Protein 2BZW (pdb70)

Radius of gyration: 14.88 Å; Cα contacts (8 Å, |Δi|>4): 173; chains: 2; bounding box: 37×37×43 Å

Foldseek 3Di:
DVLLLVLLLLLLQLLQVVPVHGSVVQDPVDCVLLSVLLNVLLVVVCVVCVVCLPPVCVVQVDDPVCPVVSLCVVLCVLQVPHDDVNSVSVNSNVLNSVCNVCVVVVNNNCNVVSSVVSSVCCVPPVVVVQVVCPHSVNVSVVRD/DDPVCVVVVVVVVVVVVVVVVVVVVDD

Nearest PDB str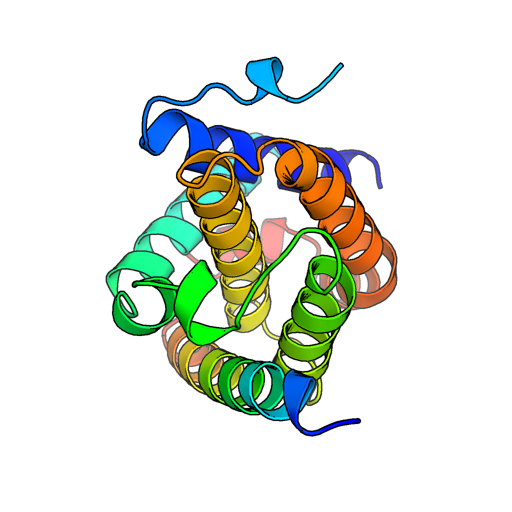uctures (foldseek):
  4yj4-assembly1_A  TM=9.688E-01  e=1.193E-18  Mus musculus
  8fy0-assembly1_D  TM=9.783E-01  e=3.530E-18  Homo sapiens
  7xgg-assembly2_F  TM=9.672E-01  e=2.297E-17  Homo sapiens
  7xgf-assembly2_E  TM=9.427E-01  e=2.798E-17  Homo sapiens
  1pq0-assembly1_A  TM=9.022E-01  e=7.394E-18  Mus musculus

InterPro domains:
  IPR002475 Bcl2-like [PS50062] (90-190)
  IPR003093 Apoptosis regulator, Bcl-2 protein, BH4 [PF02180] (1-26)
  IPR003093 Apoptosis regulator, Bcl-2 protein, BH4 [PS50063] (5-24)
  IPR003093 Apoptosis regulator, Bcl-2 protein, BH4 [SM00265] (1-27)
  IPR004725 Apoptosis regulator, Bcl-2/ BclX [TIGR00865] (1-233)
  IPR013279 Apoptosis regulator, Bcl-X [PR01864] (1-16)
  IPR013279 Apoptosis regulator, Bcl-X [PR01864] (17-32)
  IPR013279 Apoptosis regulator, Bcl-X [PR01864] (80-96)
  IPR013279 Apoptosis regulator, Bcl-X [PR01864] (99-110)
  IPR013279 Apoptosis regulator, Bcl-X [PR01864] (118-129)
  IPR020717 Apoptosis regulator, Bcl-2, BH1 motif, conserved site [PS01080] (130-148)
  IPR020726 Apoptosis regulator, Bcl-2, BH2 motif, conserved site [PS01258] (181-192)
  IPR020728 Apoptosis regulator, Bcl-2, BH3 motif, conserved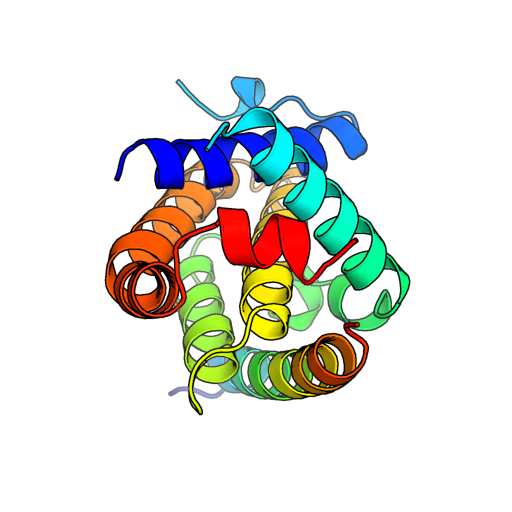 site [PS01259] (86-100)
  IPR020731 Apoptosis regulator, Bcl-2, BH4 motif, conserved site [PS01260] (4-24)
  IPR026298 Bcl-2 family [PR01862] (123-135)
  IPR026298 Bcl-2 family [PR01862] (136-164)
  IPR026298 Bcl-2 family [PR01862] (165-189)
  IPR026298 Bcl-2 family [PTHR11256] (2-211)
  IPR026298 Bcl-2 family [cd06845] (81-194)
  IPR036834 Bcl-2-like superfamily [G3DSA:1.10.437.10] (1-209)

B-factor: mean 28.48, std 13.07, range [6.33, 74.82]

Sequence (171 aa):
SQSNRELVVDFLSYKLSQKGYSWSQFSDIPMAAVKQALREAGDEFELRYRRAFSDLTSQLHITPGTAYQSFEQVVNELFRDGVNWGRIVAFFSFGGALCVESVDKEMQVLVSRIASWMATYLNDHLEPWIQENGGWDTFVDLYGAPPNLWAAQRYGRELRRMSDEFEGSFK

Secondary structure (P-SEA, 3-state):
caaaaaaaaaaaaaaaaaacccccccccccaaaaaaaaaaaaaaaaaacccccccccccccccccaaaaaaaaaaaaaccccccaaaaaaaaaaaaaaaaaaaaaccccaaaaaaaaaaaaaacccaaaaaaaccaaaaaaacc/ccccaaaaaaaaaaaaaaaaaaaaacc

Organism: Mus musculus (NCBI:txid10090)

GO terms:
  GO:0043066 negative regulation of apoptotic process (P, IDA)
  GO:0005515 protein binding (F, IPI)
  GO:0043065 positive regulation of apoptotic process (P, IDA)
  GO:0031966 mitochondrial membrane (C, IDA)
  GO:0005739 mitochondrion (C, IDA)
  GO:0005741 mitochondrial outer membrane (C, IDA)
  GO:0005783 endoplasmic reticulum (C, IDA)
  GO:0005829 cytosol (C, IDA)
  GO:0016020 membrane (C, IDA)
  GO:0043524 negative regulation of neuron apoptotic process (P, IDA)
  GO:0009615 response to virus (P, IDA)
  GO:0046898 response to cycloheximide (P, IDA)
  GO:0008283 cell population proliferation (P, IDA)
  GO:0008284 positive regulation of cell population proliferation (P, IDA)
  GO:0071312 cellular response to alkaloid (P, IDA)
  GO:0001541 ovarian follicle development (P, IGI)
  GO:0001836 release of cytochrome c from mitochondria (P, IGI)
  GO:0043066 negative regulation of apoptotic process (P, IGI)
  GO:0043524 negative regulation of neuron apoptotic process (P, IGI)
  GO:0009566 fertilization (P, IGI)

Structure (mmCIF, N/CA/C/O backbone):
data_2BZW
#
_entry.id   2BZW
#
_cell.length_a   91.748
_cell.length_b   91.748
_cell.length_c   58.545
_cell.angle_alpha   90.00
_cell.angle_beta   90.00
_cell.angle_gamma   120.00
#
_symmetry.space_group_name_H-M   'P 65'
#
loop_
_entity.id
_entity.type
_entity.pdbx_description
1 polymer 'APOPTOSIS REGULATOR BCL-X'
2 polymer 'BCL2-ANTAGONIST OF CELL DEATH'
3 water water
#
loop_
_atom_site.group_PDB
_atom_site.id
_atom_site.type_symbol
_atom_site.label_atom_id
_atom_site.label_alt_id
_atom_site.label_comp_id
_atom_site.label_asym_id
_atom_site.label_entity_id
_atom_site.label_seq_id
_atom_site.pdbx_PDB_ins_code
_atom_site.Cartn_x
_atom_site.Cartn_y
_atom_site.Cartn_z
_atom_site.occupancy
_atom_site.B_iso_or_equiv
_atom_site.auth_seq_id
_atom_site.auth_comp_id
_atom_site.auth_asym_id
_atom_site.auth_atom_id
_atom_site.pdbx_PDB_model_num
ATOM 1 N N . SER A 1 2 ? 45.657 28.025 3.785 1.00 52.60 2 SER A N 1
ATOM 2 C CA . SER A 1 2 ? 45.547 28.509 5.192 1.00 53.11 2 SER A CA 1
ATOM 3 C C . SER A 1 2 ? 45.113 29.970 5.240 1.00 53.15 2 SER A C 1
ATOM 4 O O . SER A 1 2 ? 45.479 30.769 4.372 1.00 53.20 2 SER A O 1
ATOM 7 N N . GLN A 1 3 ? 44.324 30.314 6.256 1.00 52.64 3 GLN A N 1
ATOM 8 C CA . GLN A 1 3 ? 43.866 31.687 6.429 1.00 51.30 3 GLN A CA 1
ATOM 9 C C . GLN A 1 3 ? 44.965 32.436 7.177 1.00 48.76 3 GLN A C 1
ATOM 10 O O . GLN A 1 3 ? 45.094 33.658 7.067 1.00 47.47 3 GLN A O 1
ATOM 16 N N . SER A 1 4 ? 45.759 31.690 7.936 1.00 45.55 4 SER A N 1
ATOM 17 C CA . SER A 1 4 ? 46.854 32.284 8.676 1.00 44.33 4 SER A CA 1
ATOM 18 C C . SER A 1 4 ? 47.865 32.821 7.660 1.00 42.61 4 SER A C 1
ATOM 19 O O . SER A 1 4 ? 48.555 33.807 7.921 1.00 43.02 4 SER A O 1
ATOM 22 N N . ASN A 1 5 ? 47.943 32.172 6.497 1.00 39.75 5 ASN A N 1
ATOM 23 C CA . ASN A 1 5 ? 48.853 32.614 5.443 1.00 37.08 5 ASN A CA 1
ATOM 24 C C . ASN A 1 5 ? 48.352 33.900 4.795 1.00 35.18 5 ASN A C 1
ATOM 25 O O . ASN A 1 5 ? 49.132 34.809 4.505 1.00 34.23 5 ASN A O 1
ATOM 30 N N . ARG A 1 6 ? 47.048 33.972 4.562 1.00 33.01 6 ARG A N 1
ATOM 31 C CA . ARG A 1 6 ? 46.467 35.162 3.972 1.00 31.91 6 ARG A CA 1
ATOM 32 C C . ARG A 1 6 ? 46.592 36.264 5.015 1.00 30.49 6 ARG A C 1
ATOM 33 O O . ARG A 1 6 ? 46.666 37.452 4.690 1.00 29.44 6 ARG A O 1
ATOM 41 N N . GLU A 1 7 ? 46.626 35.854 6.277 1.00 29.56 7 GLU A N 1
ATOM 42 C CA . GLU A 1 7 ? 46.746 36.798 7.380 1.00 30.04 7 GLU A CA 1
ATOM 43 C C . GLU A 1 7 ? 48.183 37.313 7.466 1.00 27.74 7 GLU A C 1
ATOM 44 O O . GLU A 1 7 ? 48.423 38.457 7.854 1.00 27.68 7 GLU A O 1
ATOM 50 N N . LEU A 1 8 ? 49.133 36.456 7.105 1.00 25.36 8 LEU A N 1
ATOM 51 C CA . LEU A 1 8 ? 50.539 36.826 7.091 1.00 22.93 8 LEU A CA 1
ATOM 52 C C . LEU A 1 8 ? 50.725 37.877 5.999 1.00 21.41 8 LEU A C 1
ATOM 53 O O . LEU A 1 8 ? 51.358 38.912 6.214 1.00 21.52 8 LEU A O 1
ATOM 58 N N . VAL A 1 9 ? 50.169 37.606 4.823 1.00 20.07 9 VAL A N 1
ATOM 59 C CA . VAL A 1 9 ? 50.264 38.544 3.711 1.00 19.29 9 VAL A CA 1
ATOM 60 C C . VAL A 1 9 ? 49.628 39.880 4.102 1.00 19.18 9 VAL A C 1
ATOM 61 O O . VAL A 1 9 ? 50.245 40.935 3.988 1.00 20.17 9 VAL A O 1
ATOM 65 N N . VAL A 1 10 ? 48.392 39.837 4.571 1.00 20.06 10 VAL A N 1
ATOM 66 C CA . VAL A 1 10 ? 47.723 41.064 4.950 1.00 20.68 10 VAL A CA 1
ATOM 67 C C . VAL A 1 10 ? 48.512 41.807 6.020 1.00 22.23 10 VAL A C 1
ATOM 68 O O . VAL A 1 10 ? 48.664 43.032 5.957 1.00 22.38 10 VAL A O 1
ATOM 72 N N . ASP A 1 11 ? 49.032 41.078 6.998 1.00 23.47 11 ASP A N 1
ATOM 73 C CA . ASP A 1 11 ? 49.785 41.743 8.047 1.00 25.74 11 ASP A CA 1
ATOM 74 C C . ASP A 1 11 ? 50.986 42.463 7.470 1.00 25.22 11 ASP A C 1
ATOM 75 O O . ASP A 1 11 ? 51.187 43.652 7.710 1.00 26.83 11 ASP A O 1
ATOM 80 N N . PHE A 1 12 ? 51.778 41.733 6.699 1.00 24.31 12 PHE A N 1
ATOM 81 C CA . PHE A 1 12 ? 52.988 42.290 6.119 1.00 23.88 12 PHE A CA 1
ATOM 82 C C . PHE A 1 12 ? 52.764 43.493 5.200 1.00 23.21 12 PHE A C 1
ATOM 83 O O . PHE A 1 12 ? 53.474 44.496 5.304 1.00 21.72 12 PHE A O 1
ATOM 91 N N . LEU A 1 13 ? 51.788 43.393 4.301 1.00 23.47 13 LEU A N 1
ATOM 92 C CA . LEU A 1 13 ? 51.490 44.493 3.394 1.00 23.43 13 LEU A CA 1
ATOM 93 C C . LEU A 1 13 ? 51.002 45.721 4.160 1.00 25.25 13 LEU A C 1
ATOM 94 O O . LEU A 1 13 ? 51.409 46.842 3.850 1.00 25.25 13 LEU A O 1
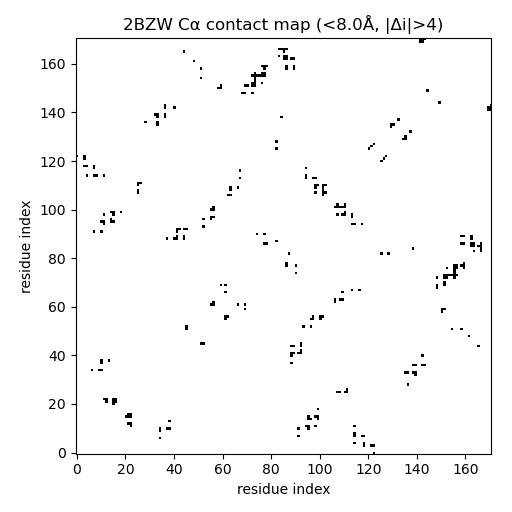ATOM 99 N N . SER A 1 14 ? 50.124 45.512 5.146 1.00 25.51 14 SER A N 1
ATOM 100 C CA . SER A 1 14 ? 49.607 46.620 5.960 1.00 25.38 14 SER A CA 1
ATOM 101 C C . SER A 1 14 ? 50.786 47.344 6.592 1.00 24.59 14 SER A C 1
ATOM 102 O O . SER A 1 14 ? 50.856 48.575 6.597 1.00 23.88 14 SER A O 1
ATOM 105 N N . TYR A 1 15 ? 51.700 46.557 7.141 1.00 23.62 15 TYR A N 1
ATOM 106 C CA . TYR A 1 15 ? 52.892 47.091 7.776 1.00 25.16 15 TYR A CA 1
ATOM 107 C C . TYR A 1 15 ? 53.667 47.965 6.776 1.00 26.23 15 TYR A C 1
ATOM 108 O O . TYR A 1 15 ? 53.963 49.134 7.047 1.00 25.16 15 TYR A O 1
ATOM 117 N N . LYS A 1 16 ? 53.973 47.395 5.613 1.00 26.26 16 LYS A N 1
ATOM 118 C CA . LYS A 1 16 ? 54.719 48.110 4.590 1.00 27.38 16 LYS A CA 1
ATOM 119 C C . LYS A 1 16 ? 54.013 49.357 4.102 1.00 28.96 16 LYS A C 1
ATOM 120 O O . LYS A 1 16 ? 54.658 50.362 3.791 1.00 29.50 16 LYS A O 1
ATOM 126 N N . LEU A 1 17 ? 52.688 49.290 4.034 1.00 30.03 17 LEU A N 1
ATOM 127 C CA . LEU A 1 17 ? 51.894 50.417 3.586 1.00 30.24 17 LEU A CA 1
ATOM 128 C C . LEU A 1 17 ? 51.919 51.503 4.646 1.00 31.75 17 LEU A C 1
ATOM 129 O O . LEU A 1 17 ? 52.260 52.648 4.356 1.00 31.95 17 LEU A O 1
ATOM 134 N N . SER A 1 18 ? 51.571 51.137 5.876 1.00 33.29 18 SER A N 1
ATOM 135 C CA . SER A 1 18 ? 51.540 52.099 6.974 1.00 35.47 18 SER A CA 1
ATOM 136 C C . SER A 1 18 ? 52.882 52.799 7.065 1.00 36.64 18 SER A C 1
ATOM 137 O O . SER A 1 18 ? 52.961 53.997 7.304 1.00 37.89 18 SER A O 1
ATOM 140 N N . GLN A 1 19 ? 53.932 52.023 6.853 1.00 37.55 19 GLN A N 1
ATOM 141 C CA . GLN A 1 19 ? 55.298 52.504 6.896 1.00 38.26 19 GLN A CA 1
ATOM 142 C C . GLN A 1 19 ? 55.539 53.700 5.967 1.00 39.82 19 GLN A C 1
ATOM 143 O O . GLN A 1 19 ? 56.529 54.412 6.110 1.00 40.24 19 GLN A O 1
ATOM 149 N N . LYS A 1 20 ? 54.641 53.923 5.014 1.00 40.97 20 LYS A N 1
ATOM 150 C CA . LYS A 1 20 ? 54.796 55.042 4.086 1.00 42.12 20 LYS A CA 1
ATOM 151 C C . LYS A 1 20 ? 53.610 56.003 4.138 1.00 42.53 20 LYS A C 1
ATOM 152 O O . LYS A 1 20 ? 53.388 56.784 3.209 1.00 41.88 20 LYS A O 1
ATOM 158 N N . GLY A 1 21 ? 52.848 55.933 5.226 1.00 43.14 21 GLY A N 1
ATOM 159 C CA . GLY A 1 21 ? 51.715 56.824 5.393 1.00 44.51 21 GLY A CA 1
ATOM 160 C C . GLY A 1 21 ? 50.378 56.294 4.929 1.00 44.83 21 GLY A C 1
ATOM 161 O O . GLY A 1 21 ? 49.342 56.893 5.220 1.00 46.32 21 GLY A O 1
ATOM 162 N N . TYR A 1 22 ? 50.387 55.173 4.219 1.00 44.83 22 TYR A N 1
ATOM 163 C CA . TYR A 1 22 ? 49.148 54.594 3.718 1.00 44.57 22 TYR A CA 1
ATOM 164 C C . TYR A 1 22 ? 48.566 53.572 4.678 1.00 44.61 22 TYR A C 1
ATOM 165 O O . TYR A 1 22 ? 49.279 52.981 5.481 1.00 43.89 22 TYR A O 1
ATOM 174 N N . SER A 1 23 ? 47.258 53.374 4.584 1.00 45.12 23 SER A N 1
ATOM 175 C CA . SER A 1 23 ? 46.550 52.435 5.439 1.00 46.71 23 SER A CA 1
ATOM 176 C C . SER A 1 23 ? 45.922 51.337 4.590 1.00 47.04 23 SER A C 1
ATOM 177 O O . SER A 1 23 ? 45.197 51.619 3.633 1.00 47.65 23 SER A O 1
ATOM 180 N N . TRP A 1 24 ? 46.199 50.087 4.949 1.00 46.22 24 TRP A N 1
ATOM 181 C CA . TRP A 1 24 ? 45.676 48.946 4.211 1.00 45.96 24 TRP A CA 1
ATOM 182 C C . TRP A 1 24 ? 44.165 48.974 4.010 1.00 47.25 24 TRP A C 1
ATOM 183 O O . TRP A 1 24 ? 43.658 48.492 2.997 1.00 46.87 24 TRP A O 1
ATOM 194 N N . SER A 1 25 ? 43.444 49.543 4.968 1.00 49.30 25 SER A N 1
ATOM 195 C CA . SER A 1 25 ? 41.994 49.601 4.868 1.00 51.12 25 SER A CA 1
ATOM 196 C C . SER A 1 25 ? 41.515 50.532 3.754 1.00 52.10 25 SER A C 1
ATOM 197 O O . SER A 1 25 ? 40.334 50.531 3.399 1.00 52.52 25 SER A O 1
ATOM 200 N N . GLN A 1 26 ? 42.436 51.324 3.209 1.00 52.46 26 GLN A N 1
ATOM 201 C CA . GLN A 1 26 ? 42.122 52.258 2.129 1.00 53.25 26 GLN A CA 1
ATOM 202 C C . GLN A 1 26 ? 42.030 51.529 0.791 1.00 54.03 26 GLN A C 1
ATOM 203 O O . GLN A 1 26 ? 41.755 52.144 -0.240 1.00 52.68 26 GLN A O 1
ATOM 209 N N . PHE A 1 27 ? 42.269 50.220 0.806 1.00 55.29 27 PHE A N 1
ATOM 210 C CA . PHE A 1 27 ? 42.245 49.439 -0.425 1.00 56.49 27 PHE A CA 1
ATOM 211 C C . PHE A 1 27 ? 41.546 48.087 -0.297 1.00 58.17 27 PHE A C 1
ATOM 212 O O . PHE A 1 27 ? 41.377 47.384 -1.291 1.00 58.25 27 PHE A O 1
ATOM 220 N N . SER A 1 28 ? 41.148 47.716 0.917 1.00 61.39 28 SER A N 1
ATOM 221 C CA . SER A 1 28 ? 40.471 46.440 1.126 1.00 64.77 28 SER A CA 1
ATOM 222 C C . SER A 1 28 ? 39.163 46.521 1.891 1.00 66.62 28 SER A C 1
ATOM 223 O O . SER A 1 28 ? 38.955 47.408 2.722 1.00 67.27 28 SER A O 1
ATOM 226 N N . ASP A 1 29 ? 38.295 45.557 1.598 1.00 68.28 29 ASP A N 1
ATOM 227 C CA . ASP A 1 29 ? 36.971 45.444 2.197 1.00 69.97 29 ASP A CA 1
ATOM 228 C C . ASP A 1 29 ? 37.011 45.429 3.726 1.00 70.09 29 ASP A C 1
ATOM 229 O O . ASP A 1 29 ? 37.263 44.394 4.346 1.00 70.20 29 ASP A O 1
ATOM 234 N N . ILE A 1 81 ? 54.746 28.615 18.476 1.00 74.21 81 ILE A N 1
ATOM 235 C CA . ILE A 1 81 ? 53.394 28.320 18.015 1.00 74.26 81 ILE A CA 1
ATOM 236 C C . ILE A 1 81 ? 52.605 29.582 17.609 1.00 73.84 81 ILE A C 1
ATOM 237 O O . ILE A 1 81 ? 51.859 29.558 16.625 1.00 73.92 81 ILE A O 1
ATOM 242 N N . PRO A 1 82 ? 52.766 30.701 18.355 1.00 72.78 82 PRO A N 1
ATOM 243 C CA . PRO A 1 82 ? 52.053 31.951 18.049 1.00 71.04 82 PRO A CA 1
ATOM 244 C C . PRO A 1 82 ? 52.403 32.622 16.718 1.00 68.25 82 PRO A C 1
ATOM 245 O O . PRO A 1 82 ? 53.517 32.481 16.206 1.00 67.28 82 PRO A O 1
ATOM 249 N N . MET A 1 83 ? 51.434 33.358 16.178 1.00 64.97 83 MET A N 1
ATOM 250 C CA . MET A 1 83 ? 51.594 34.056 14.912 1.00 61.14 83 MET A CA 1
ATOM 251 C C . MET A 1 83 ? 52.153 35.464 15.117 1.00 56.82 83 MET A C 1
ATOM 252 O O . MET A 1 83 ? 52.728 36.046 14.194 1.00 56.18 83 MET A O 1
ATOM 257 N N . ALA A 1 84 ? 51.981 36.012 16.319 1.00 50.77 84 ALA A N 1
ATOM 258 C CA . ALA A 1 84 ? 52.486 37.347 16.616 1.00 44.66 84 ALA A CA 1
ATOM 259 C C . ALA A 1 84 ? 54.008 37.347 16.460 1.00 41.16 84 ALA A C 1
ATOM 260 O O . ALA A 1 84 ? 54.578 38.270 15.884 1.00 40.01 84 ALA A O 1
ATOM 262 N N . ALA A 1 85 ? 54.661 36.302 16.962 1.00 37.32 85 ALA A N 1
ATOM 263 C CA . ALA A 1 85 ? 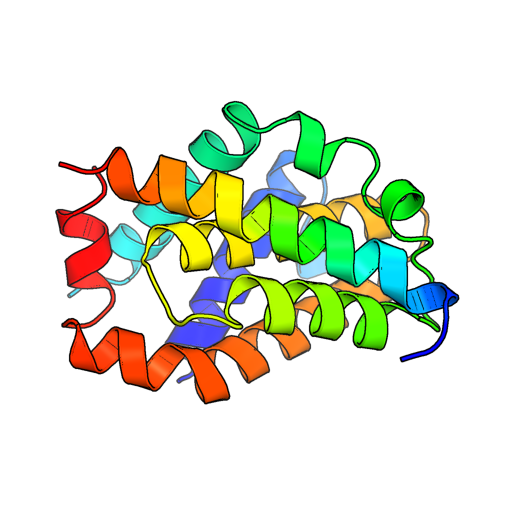56.115 36.191 16.859 1.00 34.70 85 ALA A CA 1
ATOM 264 C C . ALA A 1 85 ? 56.535 36.024 15.403 1.00 33.19 85 ALA A C 1
ATOM 265 O O . ALA A 1 85 ? 57.597 36.495 14.998 1.00 34.09 85 ALA A O 1
ATOM 267 N N . VAL A 1 86 ? 55.702 35.341 14.622 1.00 30.51 86 VAL A N 1
ATOM 268 C CA . VAL A 1 86 ? 55.985 35.124 13.205 1.00 27.70 86 VAL A CA 1
ATOM 269 C C . VAL A 1 86 ? 55.834 36.424 12.429 1.00 26.44 86 VAL A C 1
ATOM 270 O O . VAL A 1 86 ? 56.710 36.792 11.648 1.00 25.61 86 VAL A O 1
ATOM 274 N N . LYS A 1 87 ? 54.716 37.110 12.639 1.00 24.53 87 LYS A N 1
ATOM 275 C CA . LYS A 1 87 ? 54.478 38.372 11.955 1.00 24.35 87 LYS A CA 1
ATOM 276 C C . LYS A 1 87 ? 55.625 39.330 12.221 1.00 23.15 87 LYS A C 1
ATOM 277 O O . LYS A 1 87 ? 56.056 40.040 11.322 1.00 24.12 87 LYS A O 1
ATOM 283 N N . GLN A 1 88 ? 56.120 39.333 13.454 1.00 22.30 88 GLN A N 1
ATOM 284 C CA . GLN A 1 88 ? 57.214 40.210 13.851 1.00 23.37 88 GLN A CA 1
ATOM 285 C C . GLN A 1 88 ? 58.533 39.845 13.181 1.00 21.97 88 GLN A C 1
ATOM 286 O O . GLN A 1 88 ? 59.263 40.724 12.721 1.00 22.26 88 GLN A O 1
ATOM 292 N N . ALA A 1 89 ? 58.842 38.554 13.125 1.00 20.22 89 ALA A N 1
ATOM 293 C CA . ALA A 1 89 ? 60.084 38.108 12.503 1.00 19.42 89 ALA A CA 1
ATOM 294 C C . ALA A 1 89 ? 60.074 38.487 11.038 1.00 19.07 89 ALA A C 1
ATOM 295 O O . ALA A 1 89 ? 61.055 38.993 10.513 1.00 20.18 89 ALA A O 1
ATOM 297 N N . LEU A 1 90 ? 58.945 38.256 10.383 1.00 19.30 90 LEU A N 1
ATOM 298 C CA . LEU A 1 90 ? 58.817 38.565 8.972 1.00 18.91 90 LEU A CA 1
ATOM 299 C C . LEU A 1 90 ? 58.975 40.059 8.748 1.00 20.09 90 LEU A C 1
ATOM 300 O O . LEU A 1 90 ? 59.705 40.491 7.848 1.00 20.13 90 LEU A O 1
ATOM 305 N N . ARG A 1 91 ? 58.293 40.851 9.568 1.00 20.09 91 ARG A N 1
ATOM 306 C CA . ARG A 1 91 ? 58.391 42.296 9.449 1.00 21.59 91 ARG A CA 1
ATOM 307 C C . ARG A 1 91 ? 59.857 42.707 9.528 1.00 22.08 91 ARG A C 1
ATOM 308 O O . ARG A 1 91 ? 60.340 43.477 8.697 1.00 23.20 91 ARG A O 1
ATOM 316 N N . GLU A 1 92 ? 60.566 42.190 10.523 1.00 20.88 92 GLU A N 1
ATOM 317 C CA . GLU A 1 92 ? 61.966 42.532 10.675 1.00 22.82 92 GLU A CA 1
ATOM 318 C C . GLU A 1 92 ? 62.789 42.016 9.517 1.00 22.34 92 GLU A C 1
ATOM 319 O O . GLU A 1 92 ? 63.555 42.769 8.923 1.00 26.07 92 GLU A O 1
ATOM 325 N N . ALA A 1 93 ? 62.644 40.735 9.198 1.00 19.41 93 ALA A N 1
ATOM 326 C CA . ALA A 1 93 ? 63.392 40.157 8.097 1.00 17.20 93 ALA A CA 1
ATOM 327 C C . ALA A 1 93 ? 63.199 41.029 6.864 1.00 16.39 93 ALA A C 1
ATOM 328 O O . ALA A 1 93 ? 64.147 41.333 6.142 1.00 17.22 93 ALA A O 1
ATOM 330 N N . GLY A 1 94 ? 61.960 41.438 6.638 1.00 14.55 94 GLY A N 1
ATOM 331 C CA . GLY A 1 94 ? 61.660 42.270 5.494 1.00 15.50 94 GLY A CA 1
ATOM 332 C C . GLY A 1 94 ? 62.378 43.602 5.516 1.00 16.58 94 GLY A C 1
ATOM 333 O O . GLY A 1 94 ? 62.924 44.024 4.498 1.00 17.60 94 GLY A O 1
ATOM 334 N N . ASP A 1 95 ? 62.367 44.280 6.661 1.00 18.07 95 ASP A N 1
ATOM 335 C CA . ASP A 1 95 ? 63.039 45.566 6.776 1.00 18.58 95 ASP A CA 1
ATOM 336 C C . ASP A 1 95 ? 64.527 45.381 6.522 1.00 20.22 95 ASP A C 1
ATOM 337 O O . ASP A 1 95 ? 65.143 46.162 5.795 1.00 21.58 95 ASP A O 1
ATOM 342 N N . GLU A 1 96 ? 65.111 44.342 7.107 1.00 20.29 96 GLU A N 1
ATOM 343 C CA . GLU A 1 96 ? 66.530 44.126 6.905 1.00 21.79 96 GLU A CA 1
ATOM 344 C C . GLU A 1 96 ? 66.834 43.872 5.441 1.00 22.55 96 GLU A C 1
ATOM 345 O O . GLU A 1 96 ? 67.760 44.456 4.888 1.00 23.28 96 GLU A O 1
ATOM 351 N N . PHE A 1 97 ? 66.051 43.007 4.807 1.00 23.03 97 PHE A N 1
ATOM 352 C CA . PHE A 1 97 ? 66.291 42.690 3.405 1.00 22.01 97 PHE A CA 1
ATOM 353 C C . PHE A 1 97 ? 66.167 43.925 2.519 1.00 23.07 97 PHE A C 1
ATOM 354 O 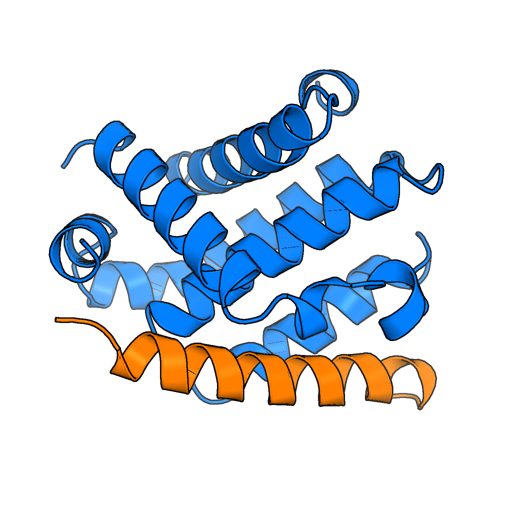O . PHE A 1 97 ? 66.997 44.154 1.641 1.00 23.56 97 PHE A O 1
ATOM 362 N N . GLU A 1 98 ? 65.132 44.721 2.750 1.00 23.61 98 GLU A N 1
ATOM 363 C CA . GLU A 1 98 ? 64.922 45.921 1.957 1.00 25.71 98 GLU A CA 1
ATOM 364 C C . GLU A 1 98 ? 66.050 46.913 2.185 1.00 26.63 98 GLU A C 1
ATOM 365 O O . GLU A 1 98 ? 66.391 47.705 1.309 1.00 26.41 98 GLU A O 1
ATOM 371 N N . LEU A 1 99 ? 66.627 46.856 3.379 1.00 27.57 99 LEU A N 1
ATOM 372 C CA . LEU A 1 99 ? 67.705 47.752 3.769 1.00 26.52 99 LEU A CA 1
ATOM 373 C C . LEU A 1 99 ? 69.036 47.351 3.131 1.00 25.39 99 LEU A C 1
ATOM 374 O O . LEU A 1 99 ? 69.751 48.185 2.588 1.00 25.51 99 LEU A O 1
ATOM 379 N N . ARG A 1 100 ? 69.356 46.066 3.191 1.00 23.59 100 ARG A N 1
ATOM 380 C CA . ARG A 1 100 ? 70.599 45.562 2.633 1.00 23.31 100 ARG A CA 1
ATOM 381 C C . ARG A 1 100 ? 70.606 45.498 1.105 1.00 24.05 100 ARG A C 1
ATOM 382 O O . ARG A 1 100 ? 71.671 45.419 0.489 1.00 25.54 100 ARG A O 1
ATOM 390 N N . TYR A 1 101 ? 69.426 45.521 0.494 1.00 21.79 101 TYR A N 1
ATOM 391 C CA . TYR A 1 101 ? 69.331 45.462 -0.955 1.00 20.92 101 TYR A CA 1
ATOM 392 C C . TYR A 1 101 ? 68.409 46.554 -1.482 1.00 22.89 101 TYR A C 1
ATOM 393 O O . TYR A 1 101 ? 67.507 46.274 -2.278 1.00 22.11 101 TYR A O 1
ATOM 402 N N . ARG A 1 102 ? 68.647 47.794 -1.037 1.00 24.80 102 ARG A N 1
ATOM 403 C CA . ARG A 1 102 ? 67.837 48.950 -1.437 1.00 25.46 102 ARG A CA 1
ATOM 404 C C . ARG A 1 102 ? 67.676 49.052 -2.945 1.00 27.01 102 ARG A C 1
ATOM 405 O O . ARG A 1 102 ? 66.602 49.382 -3.444 1.00 27.40 102 ARG A O 1
ATOM 407 N N . ARG A 1 103 ? 68.745 48.751 -3.670 1.00 29.15 103 ARG A N 1
ATOM 408 C CA . ARG A 1 103 ? 68.735 48.816 -5.128 1.00 32.16 103 ARG A CA 1
ATOM 409 C C . ARG A 1 103 ? 67.592 48.064 -5.788 1.00 31.52 103 ARG A C 1
ATOM 410 O O . ARG A 1 103 ? 66.934 48.592 -6.679 1.00 31.95 103 ARG A O 1
ATOM 418 N N . ALA A 1 104 ? 67.348 46.836 -5.349 1.00 31.45 104 ALA A N 1
ATOM 419 C CA . ALA A 1 104 ? 66.281 46.023 -5.926 1.00 31.09 104 ALA A CA 1
ATOM 420 C C . ALA A 1 104 ? 64.881 46.552 -5.652 1.00 30.75 104 ALA A C 1
ATOM 421 O O . ALA A 1 104 ? 63.913 45.965 -6.113 1.00 32.33 104 ALA A O 1
ATOM 423 N N . PHE A 1 105 ? 64.764 47.650 -4.912 1.00 30.24 105 PHE A N 1
ATOM 424 C CA . PHE A 1 105 ? 63.451 48.202 -4.589 1.00 30.29 105 PHE A CA 1
ATOM 425 C C . PHE A 1 105 ? 6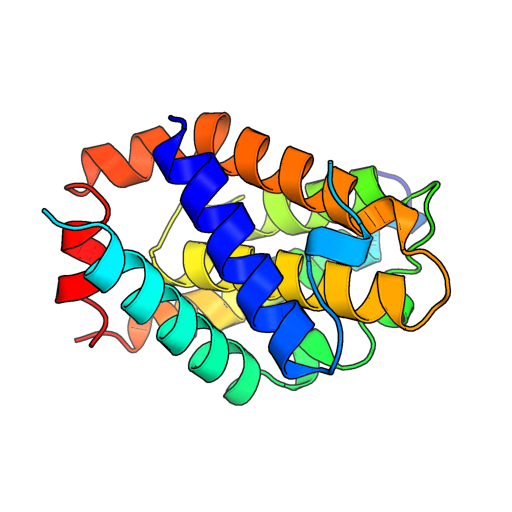3.313 49.670 -4.931 1.00 32.42 105 PHE A C 1
ATOM 426 O O . PHE A 1 105 ? 62.285 50.273 -4.639 1.00 33.25 105 PHE A O 1
ATOM 434 N N . SER A 1 106 ? 64.347 50.243 -5.543 1.00 36.23 106 SER A N 1
ATOM 435 C CA . SER A 1 106 ? 64.331 51.655 -5.923 1.00 38.25 106 SER A CA 1
ATOM 436 C C . SER A 1 106 ? 63.091 52.027 -6.719 1.00 39.29 106 SER A C 1
ATOM 437 O O . SER A 1 106 ? 62.085 52.447 -6.146 1.00 42.25 106 SER A O 1
ATOM 440 N N . ASP A 1 107 ? 63.141 51.887 -8.034 1.00 39.86 107 ASP A N 1
ATOM 441 C CA . ASP A 1 107 ? 61.963 52.220 -8.821 1.00 41.43 107 ASP A CA 1
ATOM 442 C C . ASP A 1 107 ? 61.456 50.949 -9.474 1.00 40.25 107 ASP A C 1
ATOM 443 O O . ASP A 1 107 ? 61.621 50.736 -10.671 1.00 39.84 107 ASP A O 1
ATOM 448 N N . LEU A 1 108 ? 60.837 50.105 -8.661 1.00 38.87 108 LEU A N 1
ATOM 449 C CA . LEU A 1 108 ? 60.308 48.834 -9.125 1.00 38.34 108 LEU A CA 1
ATOM 450 C C . LEU A 1 108 ? 59.316 49.043 -10.268 1.00 37.72 108 LEU A C 1
ATOM 451 O O . LEU A 1 108 ? 59.433 48.437 -11.336 1.00 36.34 108 LEU A O 1
ATOM 456 N N . THR A 1 109 ? 58.342 49.913 -10.035 1.00 38.79 109 THR A N 1
ATOM 457 C CA . THR A 1 109 ? 57.331 50.221 -11.034 1.00 39.74 109 THR A CA 1
ATOM 458 C C . THR A 1 109 ? 57.971 50.626 -12.367 1.00 39.51 109 THR A C 1
ATOM 459 O O . THR A 1 109 ? 57.368 50.462 -13.426 1.00 41.09 109 THR A O 1
ATOM 463 N N . SER A 1 110 ? 59.198 51.139 -12.309 1.00 38.43 110 SER A N 1
ATOM 464 C CA . SER A 1 110 ? 59.922 51.544 -13.513 1.00 37.77 110 SER A CA 1
ATOM 465 C C . SER A 1 110 ? 60.807 50.401 -13.995 1.00 37.26 110 SER A C 1
ATOM 466 O O . SER A 1 110 ? 60.912 50.146 -15.187 1.00 37.37 110 SER A O 1
ATOM 469 N N . GLN A 1 111 ? 61.453 49.722 -13.053 1.00 37.31 111 GLN A N 1
ATOM 470 C CA . GLN A 1 111 ? 62.332 48.600 -13.364 1.00 37.62 111 GLN A CA 1
ATOM 471 C C . GLN A 1 111 ? 61.606 47.482 -14.080 1.00 39.32 111 GLN A C 1
ATOM 472 O O . GLN A 1 111 ? 62.220 46.691 -14.786 1.00 40.00 111 GLN A O 1
ATOM 478 N N . LEU A 1 112 ? 60.295 47.414 -13.899 1.00 41.22 112 LEU A N 1
ATOM 479 C CA . LEU A 1 112 ? 59.530 46.346 -14.508 1.00 42.42 112 LEU A CA 1
ATOM 480 C C . LEU A 1 112 ? 58.477 46.779 -15.523 1.00 44.92 112 LEU A C 1
ATOM 481 O O . LEU A 1 112 ? 57.869 45.928 -16.179 1.00 47.02 112 LEU A O 1
ATOM 486 N N . HIS A 1 113 ? 58.257 48.085 -15.660 1.00 46.36 113 HIS A N 1
ATOM 487 C CA . HIS A 1 113 ? 57.272 48.584 -16.623 1.00 48.07 113 HIS A CA 1
ATOM 488 C C . HIS A 1 113 ? 55.902 48.094 -16.193 1.00 47.77 113 HIS A C 1
ATOM 489 O O . HIS A 1 113 ? 55.104 47.626 -17.010 1.00 47.04 113 HIS A O 1
ATOM 496 N N . ILE A 1 114 ? 55.632 48.208 -14.902 1.00 48.23 114 ILE A N 1
ATOM 497 C CA . ILE A 1 114 ? 54.371 47.736 -14.360 1.00 49.28 114 ILE A CA 1
ATOM 498 C C . ILE A 1 114 ? 53.152 48.622 -14.576 1.00 49.04 114 ILE A C 1
ATOM 499 O O . ILE A 1 114 ? 53.188 49.834 -14.371 1.00 49.44 114 ILE A O 1
ATOM 504 N N . THR A 1 115 ? 52.072 47.973 -15.003 1.00 49.28 115 THR A N 1
ATOM 505 C CA . THR A 1 115 ? 50.785 48.614 -15.269 1.00 47.19 115 THR A CA 1
ATOM 506 C C . THR A 1 115 ? 49.710 47.624 -14.796 1.00 45.67 115 THR A C 1
ATOM 507 O O . THR A 1 115 ? 49.994 46.440 -14.604 1.00 45.06 115 THR A O 1
ATOM 511 N N . PRO A 1 116 ? 48.472 48.093 -14.574 1.00 44.76 116 PRO A N 1
ATOM 512 C CA . PRO A 1 116 ? 47.456 47.133 -14.131 1.00 43.04 116 PRO A CA 1
ATOM 513 C C . PRO A 1 116 ? 47.282 46.016 -15.169 1.00 42.32 116 PRO A C 1
ATOM 514 O O . PRO A 1 116 ? 46.791 44.928 -14.849 1.00 42.89 116 PRO A O 1
ATOM 518 N N . GLY A 1 117 ? 47.698 46.296 -16.408 1.00 40.02 117 GLY A N 1
ATOM 519 C CA . GLY A 1 117 ? 47.585 45.327 -17.486 1.00 36.46 117 GLY A CA 1
ATOM 520 C C . GLY A 1 117 ? 48.658 44.249 -17.507 1.00 35.22 117 GLY A C 1
ATOM 521 O O . GLY A 1 117 ? 48.380 43.107 -17.871 1.00 35.80 117 GLY A O 1
ATOM 522 N N . THR A 1 118 ? 49.877 44.596 -17.105 1.00 32.74 118 THR A N 1
ATOM 523 C CA . THR A 1 118 ? 50.987 43.646 -17.099 1.00 31.56 118 THR A CA 1
ATOM 524 C C . THR A 1 118 ? 51.394 43.199 -15.699 1.00 29.02 118 THR A C 1
ATOM 525 O O . THR A 1 118 ? 52.258 42.335 -15.541 1.00 29.16 118 THR A O 1
ATOM 529 N N . ALA A 1 119 ? 50.777 43.797 -14.688 1.00 26.05 119 ALA A N 1
ATOM 530 C CA . ALA A 1 119 ? 51.096 43.497 -13.299 1.00 23.73 119 ALA A CA 1
ATOM 531 C C . ALA A 1 119 ? 51.164 42.017 -12.948 1.00 22.38 119 ALA A C 1
ATOM 532 O O . ALA A 1 119 ? 52.173 41.550 -12.433 1.00 22.40 119 ALA A O 1
ATOM 534 N N . TYR A 1 120 ? 50.098 41.275 -13.216 1.00 21.36 120 TYR A N 1
ATOM 535 C CA . TYR A 1 120 ? 50.098 39.860 -12.892 1.00 20.23 120 TYR A CA 1
ATOM 536 C C . TYR A 1 120 ? 51.252 39.089 -13.528 1.00 21.27 120 TYR A C 1
ATOM 537 O O . TYR A 1 120 ? 51.995 38.387 -12.835 1.00 21.76 120 TYR A O 1
ATOM 546 N N . GLN A 1 121 ? 51.382 39.206 -14.848 1.00 21.94 121 GLN A N 1
ATOM 547 C CA . GLN A 1 121 ? 52.439 38.524 -15.584 1.00 22.37 121 GLN A CA 1
ATOM 548 C C . GLN A 1 121 ? 53.797 38.860 -15.005 1.00 22.12 121 GLN A C 1
ATOM 549 O O . GLN A 1 121 ? 54.613 37.966 -14.780 1.00 22.71 121 GLN A O 1
ATOM 555 N N . SER A 1 122 ? 54.038 40.150 -14.772 1.00 21.90 122 SER A N 1
ATOM 556 C CA . SER A 1 122 ? 55.301 40.604 -14.197 1.00 21.54 122 SER A CA 1
ATOM 557 C C . SER A 1 122 ? 55.487 39.963 -12.829 1.00 20.19 122 SER A C 1
ATOM 558 O O . SER A 1 122 ? 56.527 39.381 -12.539 1.00 20.02 122 SER A O 1
ATOM 561 N N . PHE A 1 123 ? 54.469 40.067 -11.989 1.00 18.24 123 PHE A N 1
ATOM 562 C CA . PHE A 1 123 ? 54.544 39.473 -10.667 1.00 17.98 123 PHE A CA 1
ATOM 563 C C . PHE A 1 123 ? 54.958 38.006 -10.754 1.00 17.95 123 PHE A C 1
ATOM 564 O O . PHE A 1 123 ? 55.933 37.588 -10.141 1.00 18.75 123 PHE A O 1
ATOM 572 N N . GLU A 1 124 ? 54.201 37.236 -11.525 1.00 17.77 124 GLU A N 1
ATOM 573 C CA . GLU A 1 124 ? 54.439 35.809 -11.681 1.00 18.01 124 GLU A CA 1
ATOM 574 C C . GLU A 1 124 ? 55.805 35.477 -12.290 1.00 18.37 124 GLU A C 1
ATOM 575 O O . GLU A 1 124 ? 56.417 34.459 -11.950 1.00 16.37 124 GLU A O 1
ATOM 581 N N . GLN A 1 125 ? 56.287 36.331 -13.189 1.00 19.04 125 GLN A N 1
ATOM 582 C CA . GLN A 1 125 ? 57.580 36.100 -13.822 1.00 19.62 125 GLN A CA 1
ATOM 583 C C . GLN A 1 125 ? 58.692 36.254 -12.793 1.00 19.50 125 GLN A C 1
ATOM 584 O O . GLN A 1 125 ? 59.600 35.420 -12.704 1.00 20.02 125 GLN A O 1
ATOM 590 N N . VAL A 1 126 ? 58.621 37.333 -12.020 1.00 16.68 126 VAL A N 1
ATOM 591 C CA . VAL A 1 126 ? 59.608 37.587 -10.979 1.00 14.67 126 VAL A CA 1
ATOM 592 C C . VAL A 1 126 ? 59.614 36.424 -9.986 1.00 13.90 126 VAL A C 1
ATOM 593 O O . VAL A 1 126 ? 60.659 35.856 -9.686 1.00 15.02 126 VAL A O 1
ATOM 597 N N . VAL A 1 127 ? 58.436 36.065 -9.492 1.00 12.62 127 VAL A N 1
ATOM 598 C CA . VAL A 1 127 ? 58.314 35.000 -8.510 1.00 13.49 127 VAL A CA 1
ATOM 599 C C . VAL A 1 127 ? 58.675 33.594 -8.997 1.00 14.07 127 VAL A C 1
ATOM 600 O O . VAL A 1 127 ? 59.310 32.825 -8.277 1.00 14.40 127 VAL A O 1
ATOM 604 N N . ASN A 1 128 ? 58.273 33.239 -10.206 1.00 16.32 128 ASN A N 1
ATOM 605 C CA . ASN A 1 128 ? 58.611 31.916 -10.689 1.00 17.91 128 ASN A CA 1
ATOM 606 C C . ASN A 1 128 ? 60.117 31.811 -10.814 1.00 18.65 128 ASN A C 1
ATOM 607 O O . ASN A 1 128 ? 60.694 30.751 -10.572 1.00 20.19 128 ASN A O 1
ATOM 612 N N . GLU A 1 129 ? 60.758 32.912 -11.183 1.00 18.45 129 GLU A N 1
ATOM 613 C CA . GLU A 1 129 ? 62.207 32.904 -11.330 1.00 18.74 129 GLU A CA 1
ATOM 614 C C . GLU A 1 129 ? 62.854 32.813 -9.945 1.00 19.32 129 GLU A C 1
ATOM 615 O O . GLU A 1 129 ? 63.730 31.986 -9.708 1.00 19.57 129 GLU A O 1
ATOM 621 N N . LEU A 1 130 ? 62.391 33.660 -9.029 1.00 19.25 130 LEU A N 1
ATOM 622 C CA . LEU A 1 130 ? 62.894 33.700 -7.657 1.00 18.09 130 LEU A CA 1
ATOM 623 C C . LEU A 1 130 ? 62.949 32.298 -7.040 1.00 18.41 130 LEU A C 1
ATOM 624 O O . LEU A 1 130 ? 63.913 31.940 -6.372 1.00 17.57 130 LEU A O 1
ATOM 629 N N . PHE A 1 131 ? 61.904 31.509 -7.259 1.00 19.74 131 PHE A N 1
ATOM 630 C CA . PHE A 1 131 ? 61.844 30.158 -6.706 1.00 19.61 131 PHE A CA 1
ATOM 631 C C . PHE A 1 131 ? 62.096 29.082 -7.761 1.00 22.10 131 PHE A C 1
ATOM 632 O O . PHE A 1 131 ? 61.885 27.896 -7.510 1.00 21.57 131 PHE A O 1
ATOM 640 N N . ARG A 1 132 ? 62.556 29.490 -8.939 1.00 25.90 132 ARG A N 1
ATOM 641 C CA . ARG A 1 132 ? 62.819 28.534 -10.014 1.00 29.40 132 ARG A CA 1
ATOM 642 C C . ARG A 1 132 ? 63.619 27.316 -9.551 1.00 29.72 132 ARG A C 1
ATOM 643 O O . ARG A 1 132 ? 63.311 26.175 -9.899 1.00 29.40 132 ARG A O 1
ATOM 651 N N . ASP A 1 133 ? 64.644 27.599 -8.757 1.00 29.91 133 ASP A N 1
ATOM 652 C CA . ASP A 1 133 ? 65.594 26.627 -8.232 1.00 28.90 133 ASP A CA 1
ATOM 653 C C . ASP A 1 133 ? 65.148 25.856 -6.987 1.00 27.09 133 ASP A C 1
ATOM 654 O O . ASP A 1 133 ? 65.686 24.794 -6.679 1.00 26.58 133 ASP A O 1
ATOM 659 N N . GLY A 1 134 ? 64.182 26.402 -6.261 1.00 24.37 134 GLY A N 1
ATOM 660 C CA . GLY A 1 134 ? 63.726 25.759 -5.046 1.00 20.67 134 GLY A CA 1
ATOM 661 C C . GLY A 1 134 ? 63.359 26.805 -4.011 1.00 19.41 134 GLY A C 1
ATOM 662 O O . GLY A 1 134 ? 63.051 27.944 -4.364 1.00 19.32 134 GLY A O 1
ATOM 663 N N . VAL A 1 135 ? 63.427 26.447 -2.733 1.00 17.95 135 VAL A N 1
ATOM 664 C CA . VAL A 1 135 ? 63.047 27.382 -1.687 1.00 16.76 135 VAL A CA 1
ATOM 665 C C . VAL A 1 135 ? 64.014 27.484 -0.512 1.00 17.04 135 VAL A C 1
ATOM 666 O O . VAL A 1 135 ? 64.632 26.493 -0.128 1.00 17.21 135 VAL A O 1
ATOM 670 N N . ASN A 1 136 ? 64.122 28.701 0.035 1.00 17.84 136 ASN A N 1
ATOM 671 C CA . ASN A 1 136 ? 64.950 29.049 1.203 1.00 18.61 136 ASN A CA 1
ATOM 672 C C . ASN A 1 136 ? 64.055 29.977 1.988 1.00 18.17 136 ASN A C 1
ATOM 673 O O . ASN A 1 136 ? 63.060 30.483 1.461 1.00 18.04 136 ASN A O 1
ATOM 678 N N . TRP A 1 137 ? 64.452 30.246 3.225 1.00 15.50 137 TRP A N 1
ATOM 679 C CA . TRP A 1 137 ? 63.731 31.193 4.043 1.00 15.90 137 TRP A CA 1
ATOM 680 C C . TRP A 1 137 ? 64.081 32.562 3.458 1.00 15.18 137 TRP A C 1
ATOM 681 O O . TRP A 1 137 ? 63.255 33.475 3.433 1.00 15.12 137 TRP A O 1
ATOM 692 N N . GLY A 1 138 ? 65.313 32.677 2.968 1.00 14.12 138 GLY A N 1
ATOM 693 C CA . GLY A 1 138 ? 65.778 33.917 2.377 1.00 12.06 138 GLY A CA 1
ATOM 694 C C . GLY A 1 138 ? 64.936 34.360 1.198 1.00 12.58 138 GLY A C 1
ATOM 695 O O . GLY A 1 138 ? 64.568 35.527 1.114 1.00 12.59 138 GLY A O 1
ATOM 696 N N . ARG A 1 139 ? 64.632 33.433 0.288 1.00 12.89 139 ARG A N 1
ATOM 697 C CA . ARG A 1 139 ? 63.824 33.732 -0.896 1.00 11.51 139 ARG A CA 1
ATOM 698 C C . ARG A 1 139 ? 62.399 34.106 -0.509 1.00 12.09 139 ARG A C 1
ATOM 699 O O . ARG A 1 139 ? 61.778 34.963 -1.137 1.00 10.35 139 ARG A O 1
ATOM 707 N N . ILE A 1 140 ? 61.896 33.453 0.535 1.00 12.52 140 ILE A N 1
ATOM 708 C CA . ILE A 1 140 ? 60.555 33.695 1.052 1.00 10.96 140 ILE A CA 1
ATOM 709 C C . ILE A 1 140 ? 60.466 35.122 1.594 1.00 12.29 140 ILE A C 1
ATOM 710 O O . ILE A 1 140 ? 59.450 35.803 1.417 1.00 11.82 140 ILE A O 1
ATOM 715 N N . VAL A 1 141 ? 61.529 35.575 2.255 1.00 11.59 141 VAL A N 1
ATOM 716 C CA . VAL A 1 141 ? 61.542 36.931 2.781 1.00 11.40 141 VAL A CA 1
ATOM 717 C C . VAL A 1 141 ? 61.585 37.867 1.576 1.00 12.42 141 VAL A C 1
ATOM 718 O O . VAL A 1 141 ? 60.920 38.910 1.556 1.00 12.64 141 VAL A O 1
ATOM 722 N N . ALA A 1 142 ? 62.365 37.483 0.568 1.00 11.81 142 ALA A N 1
ATOM 723 C CA . ALA A 1 142 ? 62.491 38.293 -0.639 1.00 11.85 142 ALA A CA 1
ATOM 724 C C . ALA A 1 142 ? 61.127 38.389 -1.291 1.00 12.41 142 ALA A C 1
ATOM 725 O O . ALA A 1 142 ? 60.739 39.449 -1.773 1.00 14.27 142 ALA A O 1
ATOM 727 N N . PHE A 1 143 ? 60.406 37.270 -1.295 1.00 13.84 143 PHE A N 1
ATOM 728 C CA . PHE A 1 143 ? 59.063 37.173 -1.878 1.00 13.52 143 PHE A CA 1
ATOM 729 C C . PHE A 1 143 ? 58.140 38.199 -1.236 1.00 14.81 143 PHE A C 1
ATOM 730 O O . PHE A 1 143 ? 57.431 38.929 -1.927 1.00 15.09 143 PHE A O 1
ATOM 738 N N . PHE A 1 144 ? 58.158 38.253 0.092 1.00 15.47 144 PHE A N 1
ATOM 739 C CA . PHE A 1 144 ? 57.318 39.190 0.824 1.00 15.83 144 PHE A CA 1
ATOM 740 C C . PHE A 1 144 ? 57.666 40.645 0.556 1.00 16.13 144 PHE A C 1
ATOM 741 O O . PHE A 1 144 ? 56.779 41.439 0.241 1.00 16.11 144 PHE A O 1
ATOM 749 N N . SER A 1 145 ? 58.948 40.994 0.684 1.00 15.32 145 SER A N 1
ATOM 750 C CA . SER A 1 145 ? 59.388 42.370 0.452 1.00 15.67 145 SER A CA 1
ATOM 751 C C . SER A 1 145 ? 59.017 42.821 -0.953 1.00 16.11 145 SER A C 1
ATOM 752 O O . SER A 1 145 ? 58.554 43.943 -1.147 1.00 18.07 145 SER A O 1
ATOM 755 N N . PHE A 1 146 ? 59.226 41.946 -1.931 1.00 14.98 146 PHE A N 1
ATOM 756 C CA . PHE A 1 146 ? 58.900 42.272 -3.309 1.00 15.62 146 PHE A CA 1
ATOM 757 C C . PHE A 1 146 ? 57.425 42.664 -3.433 1.00 15.74 146 PHE A C 1
ATOM 758 O O . PHE A 1 146 ? 57.087 43.716 -3.974 1.00 15.98 146 PHE A O 1
ATOM 766 N N . GLY A 1 147 ? 56.545 41.809 -2.931 1.00 16.09 147 GLY A N 1
ATOM 767 C CA . GLY A 1 147 ? 55.131 42.112 -3.001 1.00 15.54 147 GLY A CA 1
ATOM 768 C C . GLY A 1 147 ? 54.816 43.402 -2.271 1.00 16.15 147 GLY A C 1
ATOM 769 O O . GLY A 1 147 ? 53.953 44.175 -2.716 1.00 16.28 147 GLY A O 1
ATOM 770 N N . GLY A 1 148 ? 55.505 43.632 -1.151 1.00 14.32 148 GLY A N 1
ATOM 771 C CA . GLY A 1 148 ? 55.286 44.840 -0.367 1.00 16.10 148 GLY A CA 1
ATOM 772 C C . GLY A 1 148 ? 55.666 46.102 -1.127 1.00 17.57 148 GLY A C 1
ATOM 773 O O . GLY A 1 148 ? 54.895 47.062 -1.199 1.00 16.67 148 GLY A O 1
ATOM 774 N N . ALA A 1 149 ? 56.865 46.087 -1.707 1.00 18.60 149 ALA A N 1
ATOM 775 C CA . ALA A 1 149 ? 57.374 47.216 -2.481 1.00 18.24 149 ALA A CA 1
ATOM 776 C C . ALA A 1 149 ? 56.437 47.460 -3.638 1.00 18.38 149 ALA A C 1
ATOM 777 O O . ALA A 1 149 ? 56.164 48.594 -4.014 1.00 17.78 149 ALA A O 1
ATOM 779 N N . LEU A 1 150 ? 55.949 46.372 -4.206 1.00 18.85 150 LEU A N 1
ATOM 780 C CA . LEU A 1 150 ? 55.054 46.462 -5.338 1.00 22.13 150 LEU A CA 1
ATOM 781 C C . LEU A 1 150 ? 53.777 47.255 -5.005 1.00 23.58 150 LEU A C 1
ATOM 782 O O . LEU A 1 150 ? 53.358 48.116 -5.787 1.00 22.67 150 LEU A O 1
ATOM 787 N N . CYS A 1 151 ? 53.179 46.969 -3.844 1.00 24.80 151 CYS A N 1
ATOM 788 C CA . CYS A 1 151 ? 51.956 47.638 -3.397 1.00 27.06 151 CYS A CA 1
ATOM 789 C C . CYS A 1 151 ? 52.184 49.107 -3.098 1.00 28.68 151 CYS A C 1
ATOM 790 O O . CYS A 1 151 ? 51.463 49.974 -3.581 1.00 28.57 151 CYS A O 1
ATOM 793 N N . VAL A 1 152 ? 53.186 49.367 -2.269 1.00 30.83 152 VAL A N 1
ATOM 794 C CA . VAL A 1 152 ? 53.543 50.717 -1.883 1.00 32.09 152 VAL A CA 1
ATOM 795 C C . VAL A 1 152 ? 53.733 51.631 -3.093 1.00 33.71 152 VAL A C 1
ATOM 796 O O . VAL A 1 152 ? 53.309 52.785 -3.079 1.00 34.89 152 VAL A O 1
ATOM 800 N N . GLU A 1 153 ? 54.370 51.119 -4.138 1.00 34.55 153 GLU A N 1
ATOM 801 C CA . GLU A 1 153 ? 54.608 51.919 -5.327 1.00 35.95 153 GLU A CA 1
ATOM 802 C C . GLU A 1 153 ? 53.394 52.024 -6.250 1.00 36.83 153 GLU A C 1
ATOM 803 O O . GLU A 1 153 ? 53.266 52.987 -7.013 1.00 37.87 153 GLU A O 1
ATOM 809 N N . SER A 1 154 ? 52.505 51.038 -6.188 1.00 36.29 154 SER A N 1
ATOM 810 C CA . SER A 1 154 ? 51.301 51.068 -7.005 1.00 35.51 154 SER A CA 1
ATOM 811 C C . SER A 1 154 ? 50.445 52.209 -6.489 1.00 36.88 154 SER A C 1
ATOM 812 O O . SER A 1 154 ? 49.826 52.944 -7.258 1.00 36.47 154 SER A O 1
ATOM 815 N N . VAL A 1 155 ? 50.421 52.348 -5.169 1.00 38.15 155 VAL A N 1
ATOM 816 C CA . VAL A 1 155 ? 49.662 53.403 -4.525 1.00 40.30 155 VAL A CA 1
ATOM 817 C C . VAL A 1 155 ? 50.308 54.750 -4.841 1.00 43.30 155 VAL A C 1
ATOM 818 O O . VAL A 1 155 ? 49.610 55.744 -5.069 1.00 44.22 155 VAL A O 1
ATOM 822 N N . ASP A 1 156 ? 51.641 54.777 -4.862 1.00 44.95 156 ASP A N 1
ATOM 823 C CA . ASP A 1 156 ? 52.367 56.010 -5.146 1.00 45.82 156 ASP A CA 1
ATOM 824 C C . ASP A 1 156 ? 52.081 56.512 -6.549 1.00 46.22 156 ASP A C 1
ATOM 825 O O . ASP A 1 156 ? 52.119 57.715 -6.799 1.00 47.18 156 ASP A O 1
ATOM 830 N N . LYS A 1 157 ? 51.789 55.597 -7.466 1.00 45.78 157 LYS A N 1
ATOM 831 C CA . LYS A 1 157 ? 51.534 55.996 -8.841 1.00 45.37 157 LYS A CA 1
ATOM 832 C C . LYS A 1 157 ? 50.092 55.842 -9.293 1.00 45.51 157 LYS A C 1
ATOM 833 O O . LYS A 1 157 ? 49.820 55.454 -10.429 1.00 46.03 157 LYS A O 1
ATOM 839 N N . GLU A 1 158 ? 49.169 56.150 -8.393 1.00 45.02 158 GLU A N 1
ATOM 840 C CA . GLU A 1 158 ? 47.751 56.087 -8.703 1.00 45.34 158 GLU A CA 1
ATOM 841 C C . GLU A 1 158 ? 47.250 54.767 -9.286 1.00 44.58 158 GLU A C 1
ATOM 842 O O . GLU A 1 158 ? 46.402 54.765 -10.181 1.00 45.26 158 GLU A O 1
ATOM 848 N N . MET A 1 159 ? 47.771 53.650 -8.786 1.00 42.24 159 MET A N 1
ATOM 849 C CA . MET A 1 159 ? 47.325 52.342 -9.248 1.00 40.28 159 MET A CA 1
ATOM 850 C C . MET A 1 159 ? 46.919 51.542 -8.024 1.00 38.51 159 MET A C 1
ATOM 851 O O . MET A 1 159 ? 47.156 50.340 -7.956 1.00 40.04 159 MET A O 1
ATOM 856 N N . GLN A 1 160 ? 46.312 52.213 -7.054 1.00 35.88 160 GLN A N 1
ATOM 857 C CA . GLN A 1 160 ? 45.886 51.557 -5.825 1.00 34.83 160 GLN A CA 1
ATOM 858 C C . GLN A 1 160 ? 45.072 50.284 -6.048 1.00 32.85 160 GLN A C 1
ATOM 859 O O . GLN A 1 160 ? 44.994 49.432 -5.168 1.00 32.53 160 GLN A O 1
ATOM 865 N N . VAL A 1 161 ? 44.482 50.144 -7.228 1.00 31.23 161 VAL A N 1
ATOM 866 C CA . VAL A 1 161 ? 43.683 48.962 -7.536 1.00 30.43 161 VAL A CA 1
ATOM 867 C C . VAL A 1 161 ? 44.496 47.675 -7.379 1.00 29.51 161 VAL A C 1
ATOM 868 O O . VAL A 1 161 ? 43.955 46.630 -7.010 1.00 29.22 161 VAL A O 1
ATOM 872 N N . LEU A 1 162 ? 45.796 47.763 -7.652 1.00 27.31 162 LEU A N 1
ATOM 873 C CA . LEU A 1 162 ? 46.688 46.610 -7.569 1.00 25.14 162 LEU A CA 1
ATOM 874 C C . LEU A 1 162 ? 46.922 46.054 -6.162 1.00 24.73 162 LEU A C 1
ATOM 875 O O . LEU A 1 162 ? 47.176 44.859 -5.995 1.00 26.00 162 LEU A O 1
ATOM 880 N N . VAL A 1 163 ? 46.833 46.905 -5.148 1.00 23.18 163 VAL A N 1
ATOM 881 C CA . VAL A 1 163 ? 47.077 46.455 -3.787 1.00 20.94 163 VAL A CA 1
ATOM 882 C C . VAL A 1 163 ? 46.424 45.133 -3.403 1.00 21.98 163 VAL A C 1
ATOM 883 O O . VAL A 1 163 ? 47.117 44.168 -3.071 1.00 22.94 163 VAL A O 1
ATOM 887 N N . SER A 1 164 ? 45.096 45.086 -3.434 1.00 21.33 164 SER A N 1
ATOM 888 C CA . SER A 1 164 ? 44.379 43.874 -3.047 1.00 21.66 164 SER A CA 1
ATOM 889 C C . SER A 1 164 ? 44.621 42.745 -4.024 1.00 20.41 164 SER A C 1
ATOM 890 O O . SER A 1 164 ? 44.583 41.579 -3.646 1.00 20.96 164 SER A O 1
ATOM 893 N N . ARG A 1 165 ? 44.869 43.086 -5.280 1.00 19.43 165 ARG A N 1
ATOM 894 C CA . ARG A 1 165 ? 45.128 42.065 -6.279 1.00 20.86 165 ARG A CA 1
ATOM 895 C C . ARG A 1 165 ? 46.440 41.365 -5.967 1.00 21.52 165 ARG A C 1
ATOM 896 O O . ARG A 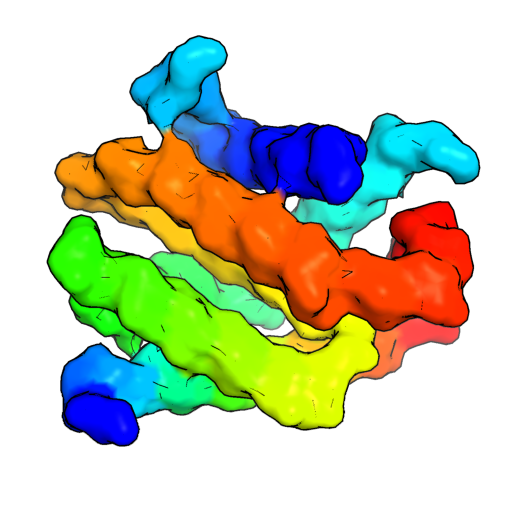1 165 ? 46.545 40.142 -6.046 1.00 23.62 165 ARG A O 1
ATOM 904 N N . ILE A 1 166 ? 47.435 42.160 -5.600 1.00 20.80 166 ILE A N 1
ATOM 905 C CA . ILE A 1 166 ? 48.748 41.653 -5.257 1.00 17.68 166 ILE A CA 1
ATOM 906 C C . ILE A 1 166 ? 48.638 40.736 -4.056 1.00 17.73 166 ILE A C 1
ATOM 907 O O . ILE A 1 166 ? 49.224 39.652 -4.043 1.00 18.49 166 ILE A O 1
ATOM 912 N N . ALA A 1 167 ? 47.884 41.164 -3.047 1.00 16.16 167 ALA A N 1
ATOM 913 C CA . ALA A 1 167 ? 47.714 40.343 -1.856 1.00 17.29 167 ALA A CA 1
ATOM 914 C C . ALA A 1 167 ? 47.175 38.975 -2.273 1.00 17.21 167 ALA A C 1
ATOM 915 O O . ALA A 1 167 ? 47.674 37.941 -1.838 1.00 18.60 167 ALA A O 1
ATOM 917 N N . SER A 1 168 ? 46.173 38.975 -3.140 1.00 17.64 168 SER A N 1
ATOM 918 C CA . SER A 1 168 ? 45.584 37.733 -3.608 1.00 18.41 168 SER A CA 1
ATOM 919 C C . SER A 1 168 ? 46.638 36.863 -4.287 1.00 19.02 168 SER A C 1
ATOM 920 O O . SER A 1 168 ? 46.747 35.673 -3.995 1.00 19.17 168 SER A O 1
ATOM 923 N N . TRP A 1 169 ? 47.430 37.455 -5.178 1.00 18.87 169 TRP A N 1
ATOM 924 C CA . TRP A 1 169 ? 48.454 36.687 -5.879 1.00 18.50 169 TRP A CA 1
ATOM 925 C C . TRP A 1 169 ? 49.469 36.093 -4.913 1.00 19.38 169 TRP A C 1
ATOM 926 O O . TRP A 1 169 ? 49.924 34.959 -5.102 1.00 17.89 169 TRP A O 1
ATOM 937 N N . MET A 1 170 ? 49.818 36.862 -3.879 1.00 19.44 170 MET A N 1
ATOM 938 C CA . MET A 1 170 ? 50.789 36.415 -2.883 1.00 18.65 170 MET A CA 1
ATOM 939 C C . MET A 1 170 ? 50.235 35.247 -2.077 1.00 19.19 170 MET A C 1
ATOM 940 O O . MET A 1 170 ? 50.891 34.219 -1.932 1.00 19.20 170 MET A O 1
ATOM 945 N N . ALA A 1 171 ? 49.021 35.408 -1.563 1.00 19.19 171 ALA A N 1
ATOM 946 C CA . ALA A 1 171 ? 48.387 34.362 -0.769 1.00 20.02 171 ALA A CA 1
ATOM 947 C C . ALA A 1 171 ? 48.251 33.086 -1.595 1.00 19.89 171 ALA A C 1
ATOM 948 O O . ALA A 1 171 ? 48.570 31.987 -1.131 1.00 21.30 171 ALA A O 1
ATOM 950 N N . THR A 1 172 ? 47.774 33.239 -2.824 1.00 19.12 172 THR A N 1
ATOM 951 C CA . THR A 1 172 ? 47.604 32.108 -3.717 1.00 16.41 172 THR A CA 1
ATOM 952 C C . THR A 1 172 ? 48.951 31.428 -3.915 1.00 18.15 172 THR A C 1
ATOM 953 O O . THR A 1 172 ? 49.068 30.206 -3.808 1.00 17.31 172 THR A O 1
ATOM 957 N N . TYR A 1 173 ? 49.979 32.218 -4.198 1.00 17.52 173 TYR A N 1
ATOM 958 C CA . TYR A 1 173 ? 51.290 31.630 -4.411 1.00 16.94 173 TYR A CA 1
ATOM 959 C C . TYR A 1 173 ? 51.822 31.024 -3.137 1.00 17.74 173 TYR A C 1
ATOM 960 O O . TYR A 1 173 ? 52.441 29.963 -3.151 1.00 19.72 173 TYR A O 1
ATOM 969 N N . LEU A 1 174 ? 51.587 31.706 -2.026 1.00 18.42 174 LEU A N 1
ATOM 970 C CA . LEU A 1 174 ? 52.053 31.213 -0.748 1.00 19.01 174 LEU A CA 1
ATOM 971 C C . LEU A 1 174 ? 51.414 29.855 -0.487 1.00 19.46 174 LEU A C 1
ATOM 972 O O . LEU A 1 174 ? 52.113 28.868 -0.278 1.00 19.92 174 LEU A O 1
ATOM 977 N N . ASN A 1 175 ? 50.086 29.797 -0.539 1.00 20.94 175 ASN A N 1
ATOM 978 C CA . ASN A 1 175 ? 49.371 28.543 -0.296 1.00 22.95 175 ASN A CA 1
ATOM 979 C C . ASN A 1 175 ? 49.640 27.414 -1.309 1.00 23.27 175 ASN A C 1
ATOM 980 O O . ASN A 1 175 ? 49.806 26.265 -0.916 1.00 23.71 175 ASN A O 1
ATOM 985 N N . ASP A 1 176 ? 49.697 27.724 -2.600 1.00 23.97 176 ASP A N 1
ATOM 986 C CA . ASP A 1 176 ? 49.930 26.680 -3.593 1.00 26.49 176 ASP A CA 1
ATOM 987 C C . ASP A 1 176 ? 51.374 26.212 -3.765 1.00 27.64 176 ASP A C 1
ATOM 988 O O . ASP A 1 176 ? 51.611 25.023 -3.972 1.00 29.55 176 ASP A O 1
ATOM 993 N N . HIS A 1 177 ? 52.342 27.119 -3.691 1.00 26.41 177 HIS A N 1
ATOM 994 C CA . HIS A 1 177 ? 53.719 26.694 -3.921 1.00 26.40 177 HIS A CA 1
ATOM 995 C C . HIS A 1 177 ? 54.727 26.798 -2.802 1.00 23.54 177 HIS A C 1
ATOM 996 O O . HIS A 1 177 ? 55.794 26.205 -2.885 1.00 25.90 177 HIS A O 1
ATOM 1003 N N . LEU A 1 178 ? 54.419 27.546 -1.761 1.00 20.24 178 LEU A N 1
ATOM 1004 C CA . LEU A 1 178 ? 55.365 27.674 -0.679 1.00 18.39 178 LEU A CA 1
ATOM 1005 C C . LEU A 1 178 ? 54.977 26.833 0.535 1.00 18.36 178 LEU A C 1
ATOM 1006 O O . LEU A 1 178 ? 55.822 26.178 1.141 1.00 16.91 178 LEU A O 1
ATOM 1011 N N . GLU A 1 179 ? 53.691 26.828 0.867 1.00 18.30 179 GLU A N 1
ATOM 1012 C CA . GLU A 1 179 ? 53.201 26.099 2.033 1.00 18.72 179 GLU A CA 1
ATOM 1013 C C . GLU A 1 179 ? 53.785 24.688 2.209 1.00 16.98 179 GLU A C 1
ATOM 1014 O O . GLU A 1 179 ? 54.230 24.322 3.296 1.00 16.59 179 GLU A O 1
ATOM 1020 N N . PRO A 1 180 ? 53.797 23.878 1.147 1.00 15.52 180 PRO A N 1
ATOM 1021 C CA . PRO A 1 180 ? 54.362 22.542 1.341 1.00 15.07 180 PRO A CA 1
ATOM 1022 C C . PRO A 1 180 ? 55.776 22.597 1.929 1.00 15.57 180 PRO A C 1
ATOM 1023 O O . PRO A 1 180 ? 56.066 21.957 2.935 1.00 15.76 180 PRO A O 1
ATOM 1027 N N . TRP A 1 181 ? 56.651 23.380 1.303 1.00 17.19 181 TRP A N 1
ATOM 1028 C CA . TRP A 1 181 ? 58.034 23.507 1.761 1.00 15.60 181 TRP A CA 1
ATOM 1029 C C . TRP A 1 181 ? 58.072 24.019 3.200 1.00 16.60 181 TRP A C 1
ATOM 1030 O O . TRP A 1 181 ? 58.835 23.516 4.030 1.00 15.20 181 TRP A O 1
ATOM 1041 N N . ILE A 1 182 ? 57.245 25.022 3.490 1.00 16.34 182 ILE A N 1
ATOM 1042 C CA . ILE A 1 182 ? 57.200 25.605 4.827 1.00 17.06 182 ILE A CA 1
ATOM 1043 C C . ILE A 1 182 ? 56.920 24.536 5.877 1.00 19.16 182 ILE A C 1
ATOM 1044 O O . ILE A 1 182 ? 57.666 24.395 6.851 1.00 19.87 182 ILE A O 1
ATOM 1049 N N . GLN A 1 183 ? 55.851 23.777 5.663 1.00 20.23 183 GLN A N 1
ATOM 1050 C CA . GLN A 1 183 ? 55.468 22.728 6.588 1.00 20.85 183 GLN A CA 1
ATOM 1051 C C . GLN A 1 183 ? 56.537 21.663 6.706 1.00 20.79 183 GLN A C 1
ATOM 1052 O O . GLN A 1 183 ? 56.881 21.239 7.808 1.00 20.01 183 GLN A O 1
ATOM 1058 N N . GLU A 1 184 ? 57.067 21.241 5.565 1.00 22.40 184 GLU A N 1
ATOM 1059 C CA . GLU A 1 184 ? 58.091 20.216 5.533 1.00 23.88 184 GLU A CA 1
ATOM 1060 C C . GLU A 1 184 ? 59.270 20.655 6.387 1.00 23.70 184 GLU A C 1
ATOM 1061 O O . GLU A 1 184 ? 59.979 19.835 6.962 1.00 25.58 184 GLU A O 1
ATOM 1067 N N . ASN A 1 185 ? 59.456 21.964 6.481 1.00 24.08 185 ASN A N 1
ATOM 1068 C CA . ASN A 1 185 ? 60.547 22.538 7.249 1.00 23.40 185 ASN A CA 1
ATOM 1069 C C . ASN A 1 185 ? 60.203 22.880 8.698 1.00 24.44 185 ASN A C 1
ATOM 1070 O O . ASN A 1 185 ? 60.995 23.525 9.392 1.00 24.61 185 ASN A O 1
ATOM 1075 N N . GLY A 1 186 ? 59.026 22.463 9.157 1.00 23.11 186 GLY A N 1
ATOM 1076 C CA . GLY A 1 186 ? 58.664 22.725 10.538 1.00 22.89 186 GLY A CA 1
ATOM 1077 C C . GLY A 1 186 ? 57.684 23.847 10.810 1.00 22.89 186 GLY A C 1
ATOM 1078 O O . GLY A 1 186 ? 57.350 24.101 11.966 1.00 22.00 186 GLY A O 1
ATOM 1079 N N . GLY A 1 187 ? 57.206 24.513 9.765 1.00 23.62 187 GLY A N 1
ATOM 1080 C CA . GLY A 1 187 ? 56.277 25.611 9.969 1.00 24.88 187 GLY A CA 1
ATOM 1081 C C . GLY A 1 187 ? 57.015 26.918 10.214 1.00 24.98 187 GLY A C 1
ATOM 1082 O O . GLY A 1 187 ? 58.242 26.936 10.306 1.00 24.42 187 GLY A O 1
ATOM 1083 N N . TRP A 1 188 ? 56.279 28.015 10.342 1.00 25.46 188 TRP A N 1
ATOM 1084 C CA . TRP A 1 188 ? 56.914 29.310 10.546 1.00 25.04 188 TRP A CA 1
ATOM 1085 C C . TRP A 1 188 ? 57.719 29.454 11.827 1.00 24.92 188 TRP A C 1
ATOM 1086 O O . TRP A 1 188 ? 58.554 30.353 11.934 1.00 25.72 188 TRP A O 1
ATOM 1097 N N . ASP A 1 189 ? 57.477 28.587 12.804 1.00 23.83 189 ASP A N 1
ATOM 1098 C CA . ASP A 1 189 ? 58.227 28.678 14.050 1.00 22.50 189 ASP A CA 1
ATOM 1099 C C . ASP A 1 189 ? 59.708 28.460 13.746 1.00 22.02 189 ASP A C 1
ATOM 1100 O O . ASP A 1 189 ? 60.585 28.993 14.436 1.00 22.60 189 ASP A O 1
ATOM 1105 N N . THR A 1 190 ? 59.986 27.689 12.700 1.00 20.12 190 THR A N 1
ATOM 1106 C CA . THR A 1 190 ? 61.366 27.421 12.314 1.00 20.88 190 THR A CA 1
ATOM 1107 C C . THR A 1 190 ? 62.034 28.687 11.798 1.00 21.28 190 THR A C 1
ATOM 1108 O O . THR A 1 190 ? 63.233 28.890 11.982 1.00 20.64 190 THR A O 1
ATOM 1112 N N . PHE A 1 191 ? 61.260 29.536 11.135 1.00 20.86 191 PHE A N 1
ATOM 1113 C CA . PHE A 1 191 ? 61.816 30.776 10.620 1.00 20.68 191 PHE A CA 1
ATOM 1114 C C . PHE A 1 191 ? 62.117 31.696 11.801 1.00 21.90 191 PHE A C 1
ATOM 1115 O O . PHE A 1 191 ? 63.205 32.267 11.902 1.00 20.98 191 PHE A O 1
ATOM 1123 N N . VAL A 1 192 ? 61.146 31.835 12.698 1.00 22.86 192 VAL A N 1
ATOM 1124 C CA . VAL A 1 192 ? 61.321 32.679 13.867 1.00 24.21 192 VAL A CA 1
ATOM 1125 C C . VAL A 1 192 ? 62.622 32.301 14.572 1.00 27.91 192 VAL A C 1
ATOM 1126 O O . VAL A 1 192 ? 63.395 33.175 14.971 1.00 27.64 192 VAL A O 1
ATOM 1130 N N . ASP A 1 193 ? 62.864 30.997 14.707 1.00 30.27 193 ASP A N 1
ATOM 1131 C CA . ASP A 1 193 ? 64.076 30.517 15.364 1.00 33.51 193 ASP A CA 1
ATOM 1132 C C . ASP A 1 193 ? 65.342 30.776 14.570 1.00 33.84 193 ASP A C 1
ATOM 1133 O O . ASP A 1 193 ? 66.301 31.318 15.103 1.00 35.39 193 ASP A O 1
ATOM 1138 N N . LEU A 1 194 ? 65.345 30.387 13.300 1.00 34.60 194 LEU A N 1
ATOM 1139 C CA . LEU A 1 194 ? 66.511 30.566 12.439 1.00 34.41 194 LEU A CA 1
ATOM 1140 C C . LEU A 1 194 ? 66.852 32.014 12.113 1.00 34.00 194 LEU A C 1
ATOM 1141 O O . LEU A 1 194 ? 68.021 32.347 11.948 1.00 34.45 194 LEU A O 1
ATOM 1146 N N . TYR A 1 195 ? 65.847 32.877 12.012 1.00 34.19 195 TYR A N 1
ATOM 1147 C CA . TYR A 1 195 ? 66.123 34.281 11.721 1.00 34.71 195 TYR A CA 1
ATOM 1148 C C . TYR A 1 195 ? 66.813 34.879 12.946 1.00 37.64 195 TYR A C 1
ATOM 1149 O O . TYR A 1 195 ? 67.957 34.542 13.242 1.00 39.38 195 TYR A O 1
ATOM 1158 N N . GLY A 1 196 ? 66.119 35.757 13.662 1.00 39.78 196 GLY A N 1
ATOM 1159 C CA . GLY A 1 196 ? 66.697 36.355 14.850 1.00 41.72 196 GLY A CA 1
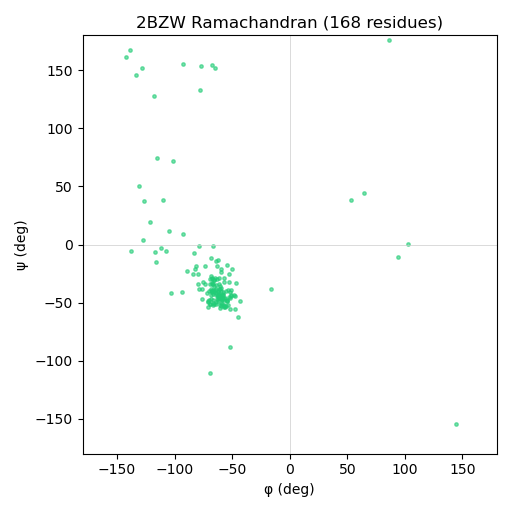ATOM 1160 C C . GLY A 1 196 ? 66.130 35.647 16.060 1.00 43.99 196 GLY A C 1
ATOM 1161 O O . GLY A 1 196 ? 65.304 36.264 16.761 1.00 45.91 196 GLY A O 1
ATOM 1162 N N . ASN A 1 197 ? 66.497 34.478 16.294 1.00 44.03 197 ASN A N 1
ATOM 1163 N N . ALA B 2 1 ? 58.603 33.502 -23.277 1.00 42.27 95 ALA B N 1
ATOM 1164 C CA . ALA B 2 1 ? 57.932 34.762 -22.843 1.00 42.13 95 ALA B CA 1
ATOM 1165 C C . ALA B 2 1 ? 58.396 35.926 -23.714 1.00 41.63 95 ALA B C 1
ATOM 1166 O O . ALA B 2 1 ? 59.549 35.976 -24.130 1.00 41.92 95 ALA B O 1
ATOM 1168 N N . PRO B 2 2 ? 57.493 36.876 -24.009 1.00 41.88 96 PRO B N 1
ATOM 1169 C CA . PRO B 2 2 ? 57.844 38.032 -24.842 1.00 40.40 96 PRO B CA 1
ATOM 1170 C C . PRO B 2 2 ? 58.831 38.973 -24.168 1.00 39.00 96 PRO B C 1
ATOM 1171 O O . PRO B 2 2 ? 58.905 39.033 -22.942 1.00 38.31 96 PRO B O 1
ATOM 1175 N N . PRO B 2 3 ? 59.599 39.728 -24.969 1.00 38.06 97 PRO B N 1
ATOM 1176 C CA . PRO B 2 3 ? 60.595 40.674 -24.451 1.00 37.07 97 PRO B CA 1
ATOM 1177 C C . PRO B 2 3 ? 60.103 41.568 -23.311 1.00 36.88 97 PRO B C 1
ATOM 1178 O O . PRO B 2 3 ? 60.875 41.915 -22.418 1.00 36.64 97 PRO B O 1
ATOM 1182 N N . ASN B 2 4 ? 58.820 41.925 -23.333 1.00 37.36 98 ASN B N 1
ATOM 1183 C CA . ASN B 2 4 ? 58.244 42.769 -22.289 1.00 36.98 98 ASN B CA 1
ATOM 1184 C C . ASN B 2 4 ? 58.292 42.122 -20.901 1.00 35.63 98 ASN B C 1
ATOM 1185 O O . ASN B 2 4 ? 58.091 42.800 -19.897 1.00 36.35 98 ASN B O 1
ATOM 1190 N N . LEU B 2 5 ? 58.574 40.821 -20.842 1.00 33.80 99 LEU B N 1
ATOM 1191 C CA . LEU B 2 5 ? 58.664 40.107 -19.565 1.00 31.52 99 LEU B CA 1
ATOM 1192 C C . LEU B 2 5 ? 60.081 39.646 -19.217 1.00 28.89 99 LEU B C 1
ATOM 1193 O O . LEU B 2 5 ? 60.307 39.075 -18.152 1.00 28.35 99 LEU B O 1
ATOM 1198 N N . TRP B 2 6 ? 61.033 39.881 -20.110 1.00 27.08 100 TRP B N 1
ATOM 1199 C CA . TRP B 2 6 ? 62.408 39.459 -19.853 1.00 25.19 100 TRP B CA 1
ATOM 1200 C C . TRP B 2 6 ? 63.054 40.259 -18.735 1.00 23.23 100 TRP B C 1
ATOM 1201 O O . TRP B 2 6 ? 63.924 39.754 -18.031 1.00 22.26 100 TRP B O 1
ATOM 1212 N N . ALA B 2 7 ? 62.630 41.508 -18.577 1.00 21.52 101 ALA B N 1
ATOM 1213 C CA . ALA B 2 7 ? 63.175 42.357 -17.527 1.00 19.49 101 ALA B CA 1
ATOM 1214 C C . ALA B 2 7 ? 62.760 41.787 -16.170 1.00 19.23 101 ALA B C 1
ATOM 1215 O O . ALA B 2 7 ? 63.562 41.773 -15.224 1.00 18.01 101 ALA B O 1
ATOM 1217 N N . ALA B 2 8 ? 61.509 41.324 -16.088 1.00 16.61 102 ALA B N 1
ATOM 1218 C CA . ALA B 2 8 ? 60.978 40.730 -14.865 1.00 16.58 102 ALA B CA 1
ATOM 1219 C C . ALA B 2 8 ? 61.736 39.443 -14.584 1.00 15.79 102 ALA B C 1
ATOM 1220 O O . ALA B 2 8 ? 61.909 39.055 -13.437 1.00 17.57 102 ALA B O 1
ATOM 1222 N N . GLN B 2 9 ? 62.190 38.781 -15.638 1.00 16.76 103 GLN B N 1
ATOM 1223 C CA . GLN B 2 9 ? 62.946 37.547 -15.476 1.00 18.94 103 GLN B CA 1
ATOM 1224 C C . GLN B 2 9 ? 64.312 37.835 -14.859 1.00 17.74 103 GLN B C 1
ATOM 1225 O O . GLN B 2 9 ? 64.693 37.206 -13.870 1.00 18.52 103 GLN B O 1
ATOM 1231 N N . ARG B 2 10 ? 65.042 38.783 -15.448 1.00 15.51 104 ARG B N 1
ATOM 1232 C CA . ARG B 2 10 ? 66.364 39.162 -14.949 1.00 14.62 104 ARG B CA 1
ATOM 1233 C C . ARG B 2 10 ? 66.219 39.654 -13.527 1.00 13.35 104 ARG B C 1
ATOM 1234 O O . ARG B 2 10 ? 67.050 39.362 -12.679 1.00 14.41 104 ARG B O 1
ATOM 1242 N N . TYR B 2 11 ? 65.157 40.402 -13.263 1.00 13.49 105 TYR B N 1
ATOM 1243 C CA . TYR B 2 11 ? 64.938 40.910 -11.922 1.00 13.31 105 TYR B CA 1
ATOM 1244 C C . TYR B 2 11 ? 64.747 39.748 -10.950 1.00 14.10 105 TYR B C 1
ATOM 1245 O O . TYR B 2 11 ? 65.292 39.756 -9.849 1.00 14.27 105 TYR B O 1
ATOM 1254 N N . GLY B 2 12 ? 63.959 38.758 -11.352 1.00 13.40 106 GLY B N 1
ATOM 1255 C CA . GLY B 2 12 ? 63.744 37.615 -10.491 1.00 14.83 106 GLY B CA 1
ATOM 1256 C C . GLY B 2 12 ? 65.044 36.864 -10.231 1.00 15.24 106 GLY B C 1
ATOM 1257 O O . GLY B 2 12 ? 65.287 36.428 -9.107 1.00 13.96 106 GLY B O 1
ATOM 1258 N N . ARG B 2 13 ? 65.877 36.717 -11.262 1.00 14.71 107 ARG B N 1
ATOM 1259 C CA . ARG B 2 13 ? 67.145 36.012 -11.117 1.00 17.93 107 ARG B CA 1
ATOM 1260 C C . ARG B 2 13 ? 68.069 36.750 -10.161 1.00 18.78 107 ARG B C 1
ATOM 1261 O O . ARG B 2 13 ? 68.797 36.134 -9.389 1.00 18.82 107 ARG B O 1
ATOM 1269 N N . GLU B 2 14 ? 68.048 38.074 -10.226 1.00 19.76 108 GLU B N 1
ATOM 1270 C CA . GLU B 2 14 ? 68.884 38.867 -9.355 1.00 21.06 108 GLU B CA 1
ATOM 1271 C C . GLU B 2 14 ? 68.341 38.750 -7.940 1.00 20.14 108 GLU B C 1
ATOM 1272 O O . GLU B 2 14 ? 69.097 38.614 -6.980 1.00 21.39 108 GLU B O 1
ATOM 1278 N N . LEU B 2 15 ? 67.019 38.768 -7.821 1.00 17.83 109 LEU B N 1
ATOM 1279 C CA . LEU B 2 15 ? 66.371 38.664 -6.525 1.00 15.61 109 LEU B CA 1
ATOM 1280 C C . LEU B 2 15 ? 66.778 37.370 -5.823 1.00 15.73 109 LEU B C 1
ATOM 1281 O O . LEU B 2 15 ? 67.019 37.361 -4.607 1.00 14.21 109 LEU B O 1
ATOM 1286 N N . ARG B 2 16 ? 66.845 36.284 -6.594 1.00 15.32 110 ARG B N 1
ATOM 1287 C CA . ARG B 2 16 ? 67.226 34.983 -6.065 1.00 16.00 110 ARG B CA 1
ATOM 1288 C C . ARG B 2 16 ? 68.648 35.063 -5.513 1.00 17.62 110 ARG B C 1
ATOM 1289 O O . ARG B 2 16 ? 68.949 34.539 -4.437 1.00 18.69 110 ARG B O 1
ATOM 1297 N N . ARG B 2 17 ? 69.525 35.729 -6.254 1.00 18.56 111 ARG B N 1
ATOM 1298 C CA . ARG B 2 17 ? 70.914 35.859 -5.838 1.00 18.97 111 ARG B CA 1
ATOM 1299 C C . ARG B 2 17 ? 71.067 36.610 -4.536 1.00 17.15 111 ARG B C 1
ATOM 1300 O O . ARG B 2 17 ? 71.831 36.205 -3.674 1.00 16.76 111 ARG B O 1
ATOM 1308 N N . MET B 2 18 ? 70.329 37.702 -4.392 1.00 17.61 112 MET B N 1
ATOM 1309 C CA . MET B 2 18 ? 70.394 38.489 -3.176 1.00 18.21 112 MET B CA 1
ATOM 1310 C C . MET B 2 18 ? 69.783 37.722 -2.000 1.00 18.39 112 MET B C 1
ATOM 1311 O O . MET B 2 18 ? 70.243 37.849 -0.869 1.00 19.63 112 MET B O 1
ATOM 1316 N N . SER B 2 19 ? 68.749 36.923 -2.247 1.00 19.10 113 SER B N 1
ATOM 1317 C CA . SER B 2 19 ? 68.156 36.190 -1.139 1.00 19.35 113 SER B CA 1
ATOM 1318 C C . SER B 2 19 ? 68.923 34.929 -0.782 1.00 19.18 113 SER B C 1
ATOM 1319 O O . SER B 2 19 ? 68.769 34.407 0.323 1.00 19.71 113 SER B O 1
ATOM 1322 N N . ASP B 2 20 ? 69.761 34.441 -1.695 1.00 17.40 114 ASP B N 1
ATOM 1323 C CA . ASP B 2 20 ? 70.554 33.257 -1.386 1.00 15.86 114 ASP B CA 1
ATOM 1324 C C . ASP B 2 20 ? 71.687 33.699 -0.477 1.00 16.29 114 ASP B C 1
ATOM 1325 O O . ASP B 2 20 ? 72.070 33.005 0.468 1.00 16.34 114 ASP B O 1
ATOM 1330 N N . GLU B 2 21 ? 72.209 34.883 -0.765 1.00 16.94 115 GLU B N 1
ATOM 1331 C CA . GLU B 2 21 ? 73.269 35.465 0.032 1.00 17.27 115 GLU B CA 1
ATOM 1332 C C . GLU B 2 21 ? 72.684 35.800 1.403 1.00 17.42 115 GLU B C 1
ATOM 1333 O O . GLU B 2 21 ? 73.332 35.601 2.430 1.00 17.03 115 GLU B O 1
ATOM 1339 N N . PHE B 2 22 ? 71.458 36.322 1.407 1.00 16.80 116 PHE B N 1
ATOM 1340 C CA . PHE B 2 22 ? 70.770 36.662 2.648 1.00 16.25 116 PHE B CA 1
ATOM 1341 C C . PHE B 2 22 ? 70.579 35.367 3.444 1.00 16.61 116 PHE B C 1
ATOM 1342 O O . PHE B 2 22 ? 70.895 35.301 4.632 1.00 16.63 116 PHE B O 1
ATOM 1350 N N . GLU B 2 23 ? 70.078 34.337 2.768 1.00 16.97 117 GLU B N 1
ATOM 1351 C CA . GLU B 2 23 ? 69.867 33.029 3.379 1.00 18.30 117 GLU B CA 1
ATOM 1352 C C . GLU B 2 23 ? 71.158 32.544 4.038 1.00 19.08 117 GLU B C 1
ATOM 1353 O O . GLU B 2 23 ? 71.150 32.054 5.166 1.00 19.74 117 GLU B O 1
ATOM 1359 N N . GLY B 2 24 ? 72.270 32.682 3.326 1.00 20.15 118 GLY B N 1
ATOM 1360 C CA . GLY B 2 24 ? 73.545 32.253 3.869 1.00 19.92 118 GLY B CA 1
ATOM 1361 C C . GLY B 2 24 ? 73.966 33.045 5.088 1.00 20.24 118 GLY B C 1
ATOM 1362 O O . GLY B 2 24 ? 74.868 32.630 5.803 1.00 19.99 118 GLY B O 1
ATOM 1363 N N . SER B 2 25 ? 73.306 34.175 5.326 1.00 22.02 119 SER B N 1
ATOM 1364 C CA . SER B 2 25 ? 73.609 35.050 6.462 1.00 25.66 119 SER B CA 1
ATOM 1365 C C . SER B 2 25 ? 72.969 34.652 7.787 1.00 26.92 119 SER B C 1
ATOM 1366 O O . SER B 2 25 ? 73.259 35.265 8.815 1.00 27.70 119 SER B O 1
ATOM 1369 N N . PHE B 2 26 ? 72.089 33.657 7.770 1.00 26.70 120 PHE B N 1
ATOM 1370 C CA . PHE B 2 26 ? 71.401 33.237 8.986 1.00 27.85 120 PHE B CA 1
ATOM 1371 C C . PHE B 2 26 ? 72.233 32.393 9.950 1.00 29.70 120 PHE B C 1
ATOM 1372 O O . PHE B 2 26 ? 73.173 31.712 9.535 1.00 29.64 120 PHE B O 1
ATOM 1380 N N . LYS B 2 27 ? 71.872 32.449 11.237 1.00 32.11 121 LYS B N 1
ATOM 1381 C CA . LYS B 2 27 ? 72.546 31.692 12.302 1.00 33.46 121 LYS B CA 1
ATOM 1382 C C . LYS B 2 27 ? 73.083 30.357 11.808 1.00 34.72 121 LYS B C 1
ATOM 1383 O O . LYS B 2 27 ? 74.248 30.035 12.132 1.00 35.52 121 LYS B O 1
#

CATH classification: 1.10.437.10

Solvent-accessible surface area: 8054 Å² total